Protein AF-A0A4U2ZZ58-F1 (afdb_monomer_lite)

Secondary structure (DSSP, 8-state):
--HHHHHHHHHHHHHH-HHHHHHHHHHHHHHHHHHHHHHHHHHHHHHTTT-TT--THHHHHHHHHHHHHH-

pLDDT: mean 73.75, std 11.45, range [40.59, 89.69]

Sequence (71 aa):
SENGGLILTNVVNELYGTSGKILLGLVIILACLTTSVGLTSACAGFFTNIFPKLSHKTIVTMVCVFSLIVS

Radius of gyration: 16.4 Å; chains: 1; bounding box: 33×24×44 Å

InterPro domains:
  IPR004685 Branched-chain amino acid transport system II carrier protein [PF05525] (2-71)
  IPR004685 Branched-chain amino acid transport system II carrier protein [PTHR30588] (2-71)

Organism: NCBI:txid1890302

Structure (mmCIF, N/CA/C/O backbone):
data_AF-A0A4U2ZZ58-F1
#
_entry.id   AF-A0A4U2ZZ58-F1
#
loop_
_atom_site.group_PDB
_atom_site.id
_atom_site.type_symbol
_atom_site.label_atom_id
_atom_site.label_alt_id
_atom_site.label_comp_id
_atom_site.label_asym_id
_atom_site.label_entity_id
_atom_site.label_seq_id
_atom_site.pdbx_PDB_ins_code
_atom_site.Cartn_x
_atom_site.Cartn_y
_atom_site.Cartn_z
_atom_site.occupancy
_atom_site.B_iso_or_equiv
_atom_site.auth_seq_id
_atom_site.auth_comp_id
_atom_site.auth_asym_id
_atom_site.auth_atom_id
_atom_site.pdbx_PDB_model_num
ATOM 1 N N . SER A 1 1 ? -1.510 -19.452 6.834 1.00 40.59 1 SER A N 1
ATOM 2 C CA . SER A 1 1 ? -1.235 -18.791 8.125 1.00 40.59 1 SER A CA 1
ATOM 3 C C . SER A 1 1 ? -2.194 -17.629 8.295 1.00 40.59 1 SER A C 1
ATOM 5 O O . SER A 1 1 ? -1.916 -16.535 7.835 1.00 40.59 1 SER A O 1
ATOM 7 N N . GLU A 1 2 ? -3.362 -17.898 8.867 1.00 55.84 2 GLU A N 1
ATOM 8 C CA . GLU A 1 2 ? -4.550 -17.022 8.839 1.00 55.84 2 GLU A CA 1
ATOM 9 C C . GLU A 1 2 ? -4.554 -15.960 9.959 1.00 55.84 2 GLU A C 1
ATOM 11 O O . GLU A 1 2 ? -5.300 -14.988 9.932 1.00 55.84 2 GLU A O 1
ATOM 16 N N . ASN A 1 3 ? -3.655 -16.103 10.937 1.00 78.62 3 ASN A N 1
ATOM 17 C CA . ASN A 1 3 ? -3.784 -15.411 12.219 1.00 78.62 3 ASN A CA 1
ATOM 18 C C . ASN A 1 3 ? -3.197 -13.989 12.245 1.00 78.62 3 ASN A C 1
ATOM 20 O O . ASN A 1 3 ? -3.645 -13.171 13.035 1.00 78.62 3 ASN A O 1
ATOM 24 N N . GLY A 1 4 ? -2.216 -13.648 11.401 1.00 77.50 4 GLY A N 1
ATOM 25 C CA . GLY A 1 4 ? -1.501 -12.364 11.511 1.00 77.50 4 GLY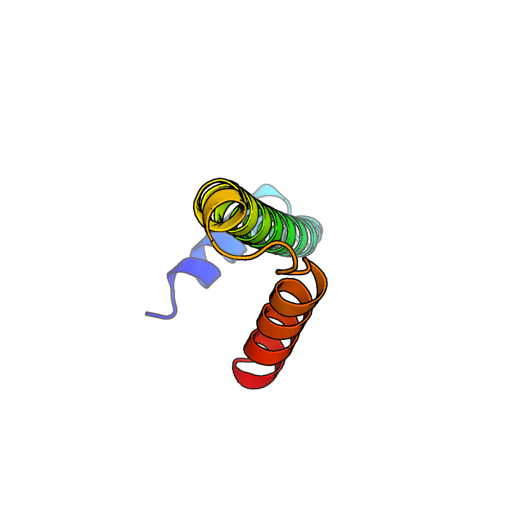 A CA 1
ATOM 26 C C . GLY A 1 4 ? -2.396 -11.134 11.309 1.00 77.50 4 GLY A C 1
ATOM 27 O O . GLY A 1 4 ? -2.370 -10.204 12.114 1.00 77.50 4 GLY A O 1
ATOM 28 N N . GLY A 1 5 ? -3.237 -11.157 10.270 1.00 80.12 5 GLY A N 1
ATOM 29 C CA . GLY A 1 5 ? -4.202 -10.084 10.006 1.00 80.12 5 GLY A CA 1
ATOM 30 C C . GLY A 1 5 ? -5.325 -10.031 11.043 1.00 80.12 5 GLY A C 1
ATOM 31 O O . GLY A 1 5 ? -5.792 -8.947 11.393 1.00 80.12 5 GLY A O 1
ATOM 32 N N . LEU A 1 6 ? -5.714 -11.189 11.586 1.00 79.62 6 LEU A N 1
ATOM 33 C CA . LEU A 1 6 ? -6.750 -11.294 12.610 1.00 79.62 6 LEU A CA 1
ATOM 34 C C . LEU A 1 6 ? -6.272 -10.714 13.947 1.00 79.62 6 LEU A C 1
ATOM 36 O O . LEU A 1 6 ? -6.978 -9.904 14.537 1.00 79.62 6 LEU A O 1
ATOM 40 N N . ILE A 1 7 ? -5.043 -11.037 14.370 1.00 84.75 7 ILE A N 1
ATOM 41 C CA . ILE A 1 7 ? -4.410 -10.448 15.559 1.00 84.75 7 ILE A CA 1
ATOM 42 C C . ILE A 1 7 ? -4.263 -8.936 15.397 1.00 84.75 7 ILE A C 1
ATOM 44 O O . ILE A 1 7 ? -4.640 -8.191 16.297 1.00 84.75 7 ILE A O 1
ATOM 48 N N . LEU A 1 8 ? -3.789 -8.461 14.243 1.00 82.81 8 LEU A N 1
ATOM 49 C CA . LEU A 1 8 ? -3.642 -7.026 13.998 1.00 82.81 8 LEU A CA 1
ATOM 50 C C . LEU A 1 8 ? -4.994 -6.298 14.056 1.00 82.81 8 LEU A C 1
ATOM 52 O O . LEU A 1 8 ? -5.113 -5.243 14.675 1.00 82.81 8 LEU A O 1
ATOM 56 N N . THR A 1 9 ? -6.030 -6.889 13.457 1.00 82.06 9 THR A N 1
ATOM 57 C CA . THR A 1 9 ? -7.392 -6.342 13.487 1.00 82.06 9 THR A CA 1
ATOM 58 C C . THR A 1 9 ? -7.971 -6.358 14.901 1.00 82.06 9 THR A C 1
ATOM 60 O O . THR A 1 9 ? -8.655 -5.407 15.273 1.00 82.06 9 THR A O 1
ATOM 63 N N . ASN A 1 10 ? -7.686 -7.391 15.701 1.00 83.00 10 ASN A N 1
ATOM 64 C CA . ASN A 1 10 ? -8.129 -7.492 17.093 1.00 83.00 10 ASN A CA 1
ATOM 65 C C . ASN A 1 10 ? -7.455 -6.435 17.976 1.00 83.00 10 ASN A C 1
ATOM 67 O O . ASN A 1 10 ? -8.144 -5.700 18.673 1.00 83.00 10 ASN A O 1
ATOM 71 N N . VAL A 1 11 ? -6.135 -6.270 17.846 1.00 85.06 11 VAL A N 1
ATOM 72 C CA . VAL A 1 11 ? -5.365 -5.235 18.555 1.00 85.06 11 VAL A CA 1
ATOM 73 C C . VAL A 1 11 ? -5.870 -3.841 18.191 1.00 85.06 11 VAL A C 1
ATOM 75 O O . VAL A 1 11 ? -6.091 -3.006 19.059 1.00 85.06 11 VAL A O 1
ATOM 78 N N . VAL A 1 12 ? -6.119 -3.568 16.911 1.00 83.31 12 VAL A N 1
ATOM 79 C CA . VAL A 1 12 ? -6.649 -2.261 16.501 1.00 83.31 12 VAL A CA 1
ATOM 80 C C . VAL A 1 12 ? -8.099 -2.067 16.932 1.00 83.31 12 VAL A C 1
ATOM 82 O O . VAL A 1 12 ? -8.500 -0.940 17.211 1.00 83.31 12 VAL A O 1
ATOM 85 N N . ASN A 1 13 ? -8.882 -3.137 17.055 1.00 83.06 13 ASN A N 1
ATOM 86 C CA . ASN A 1 13 ? -10.224 -3.043 17.612 1.00 83.06 13 ASN A CA 1
ATOM 87 C C . ASN A 1 13 ? -10.216 -2.781 19.125 1.00 83.06 13 ASN A C 1
ATOM 89 O O . ASN A 1 13 ? -11.029 -1.987 19.584 1.00 83.06 13 ASN A O 1
ATOM 93 N N . GLU A 1 14 ? -9.284 -3.364 19.877 1.00 80.88 14 GLU A N 1
ATOM 94 C CA . GLU A 1 14 ? -9.103 -3.082 21.308 1.00 80.88 14 GLU A CA 1
ATOM 95 C C . GLU A 1 14 ? -8.587 -1.658 21.564 1.00 80.88 14 GLU A C 1
ATOM 97 O O . GLU A 1 14 ? -8.995 -1.020 22.530 1.00 80.88 14 GLU A O 1
ATOM 102 N N . LEU A 1 15 ? -7.727 -1.134 20.687 1.00 82.25 15 LEU A N 1
ATOM 103 C CA . LEU A 1 15 ? -7.072 0.166 20.873 1.00 82.25 15 LEU A CA 1
ATOM 104 C C . LEU A 1 15 ? -7.894 1.339 20.310 1.00 82.25 15 LEU A C 1
ATOM 10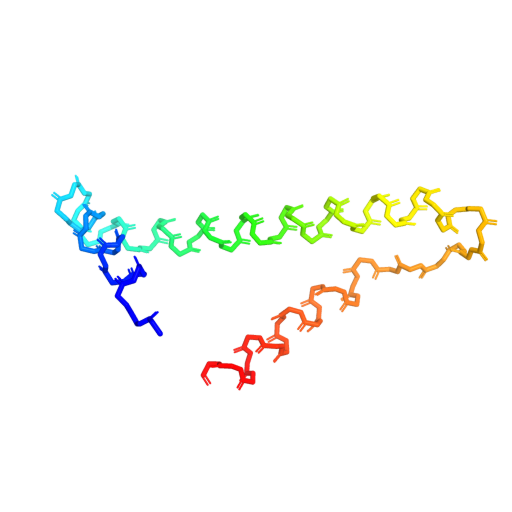6 O O . LEU A 1 15 ? -7.927 2.411 20.909 1.00 82.25 15 LEU A O 1
ATOM 110 N N . TYR A 1 16 ? -8.543 1.153 19.154 1.00 77.88 16 TYR A N 1
ATOM 111 C CA . TYR A 1 16 ? -9.264 2.202 18.413 1.00 77.88 16 TYR A CA 1
ATOM 112 C C . TYR A 1 16 ? -10.764 1.912 18.222 1.00 77.88 16 TYR A C 1
ATOM 114 O O . TYR A 1 16 ? -11.485 2.755 17.688 1.00 77.88 16 TYR A O 1
ATOM 122 N N . GLY A 1 17 ? -11.271 0.746 18.630 1.00 75.69 17 GLY A N 1
ATOM 123 C CA . GLY A 1 17 ? -12.675 0.378 18.440 1.00 75.69 17 GLY A CA 1
ATOM 124 C C . GLY A 1 17 ? -13.041 0.086 16.978 1.00 75.69 17 GLY A C 1
ATOM 125 O O . GLY A 1 17 ? -12.210 -0.283 16.143 1.00 75.69 17 GLY A O 1
ATOM 126 N N . THR A 1 18 ? -14.326 0.217 16.639 1.00 73.62 18 THR A N 1
ATOM 127 C CA . THR A 1 18 ? -14.860 -0.085 15.293 1.00 73.62 18 THR A CA 1
ATOM 128 C C . THR A 1 18 ? -14.295 0.831 14.202 1.00 73.62 18 THR A C 1
ATOM 130 O O . THR A 1 18 ? -14.058 0.375 13.084 1.00 73.62 18 THR A O 1
ATOM 133 N N . SER A 1 19 ? -14.011 2.094 14.523 1.00 76.88 19 SER A N 1
ATOM 134 C CA . SER A 1 19 ? -13.391 3.063 13.607 1.00 76.88 19 SER A CA 1
ATOM 135 C C . SER A 1 19 ? -11.956 2.683 13.217 1.00 76.88 19 SER A C 1
ATOM 137 O O . SER A 1 19 ? -11.529 2.977 12.100 1.00 76.88 19 SER A O 1
ATOM 139 N N . GLY A 1 20 ? -11.234 1.960 14.080 1.00 79.75 20 GLY A N 1
ATOM 140 C CA . GLY A 1 20 ? -9.872 1.493 13.811 1.00 79.75 20 GLY A CA 1
ATOM 141 C C . GLY A 1 20 ? -9.767 0.522 12.631 1.00 79.75 20 GLY A C 1
ATOM 142 O O . GLY A 1 20 ? -8.798 0.573 11.879 1.00 79.75 20 GLY A O 1
ATOM 143 N N . LYS A 1 21 ? -10.789 -0.313 12.400 1.00 79.31 21 LYS A N 1
ATOM 144 C CA . LYS A 1 21 ? -10.801 -1.300 11.301 1.00 79.31 21 LYS A CA 1
ATOM 145 C C . LYS A 1 21 ? -10.759 -0.635 9.922 1.00 79.31 21 LYS A C 1
ATOM 147 O O . LYS A 1 21 ? -10.018 -1.074 9.046 1.00 79.31 21 LYS A O 1
ATOM 152 N N . ILE A 1 22 ? -11.524 0.444 9.745 1.00 84.06 22 ILE A N 1
ATOM 153 C CA . ILE A 1 22 ? -11.580 1.196 8.482 1.00 84.06 22 ILE A CA 1
ATOM 154 C C . ILE A 1 22 ? -10.249 1.914 8.239 1.00 84.06 22 ILE A C 1
ATOM 156 O O . ILE A 1 22 ? -9.708 1.862 7.135 1.00 84.06 22 ILE A O 1
ATOM 160 N N . LEU A 1 23 ? -9.693 2.537 9.283 1.00 88.06 23 LEU A N 1
ATOM 161 C CA . LEU A 1 23 ? -8.401 3.218 9.208 1.00 88.06 23 LEU A CA 1
ATOM 162 C C . LEU A 1 23 ? -7.277 2.248 8.822 1.00 88.06 23 LEU A C 1
ATOM 164 O O . LEU A 1 23 ? -6.431 2.576 7.993 1.00 88.06 23 LEU A O 1
ATOM 168 N N . LEU A 1 24 ? -7.298 1.037 9.380 1.00 88.00 24 LEU A N 1
ATOM 169 C CA . LEU A 1 24 ? -6.301 0.013 9.097 1.00 88.00 24 LEU A CA 1
ATOM 170 C C . LEU A 1 24 ? -6.360 -0.459 7.640 1.00 88.00 24 LEU A C 1
ATOM 172 O O . LEU A 1 24 ? -5.323 -0.551 6.988 1.00 88.00 24 LEU A O 1
ATOM 176 N N . GLY A 1 25 ? -7.565 -0.671 7.102 1.00 86.25 25 GLY A N 1
ATOM 177 C CA . GLY A 1 25 ? -7.755 -0.977 5.683 1.00 86.25 25 GLY A CA 1
ATOM 178 C C . GLY A 1 25 ? -7.211 0.129 4.774 1.00 86.25 25 GLY A C 1
ATOM 179 O O . GLY A 1 25 ? -6.477 -0.153 3.828 1.00 86.25 25 GLY A O 1
ATOM 180 N N . LEU A 1 26 ? -7.489 1.394 5.104 1.00 88.38 26 LEU A N 1
ATOM 181 C CA . LEU A 1 26 ? -6.979 2.541 4.350 1.00 88.38 26 LEU A CA 1
ATOM 182 C C . LEU A 1 26 ? -5.444 2.602 4.369 1.00 88.38 26 LEU A C 1
ATOM 184 O O . LEU A 1 26 ? -4.823 2.765 3.321 1.00 88.38 26 LEU A O 1
ATOM 188 N N . VAL A 1 27 ? -4.825 2.435 5.541 1.00 89.69 27 VAL A N 1
ATOM 189 C CA . VAL A 1 27 ? -3.362 2.431 5.692 1.00 89.69 27 VAL A CA 1
ATOM 190 C C . VAL A 1 27 ? -2.721 1.306 4.883 1.00 89.69 27 VAL A C 1
ATOM 192 O O . VAL A 1 27 ? -1.717 1.546 4.216 1.00 89.69 27 VAL A O 1
ATOM 195 N N . ILE A 1 28 ? -3.300 0.102 4.886 1.00 87.38 28 ILE A N 1
ATOM 196 C CA . ILE A 1 28 ? -2.785 -1.028 4.098 1.00 87.38 28 ILE A CA 1
ATOM 197 C C . ILE A 1 28 ? -2.845 -0.719 2.598 1.00 87.38 28 ILE A C 1
ATOM 199 O O . ILE A 1 28 ? -1.858 -0.937 1.893 1.00 87.38 28 ILE A O 1
ATOM 203 N N . ILE A 1 29 ? -3.959 -0.163 2.111 1.00 85.94 29 ILE A N 1
ATOM 204 C CA . ILE A 1 29 ? -4.098 0.241 0.704 1.00 85.94 29 ILE A CA 1
ATOM 205 C C . ILE A 1 29 ? -3.036 1.287 0.344 1.00 85.94 29 ILE A C 1
ATOM 207 O O . ILE A 1 29 ? -2.364 1.154 -0.678 1.00 85.94 29 ILE A O 1
ATOM 211 N N . LEU A 1 30 ? -2.833 2.294 1.200 1.00 86.25 30 LEU A N 1
ATOM 212 C CA . LEU A 1 30 ? -1.816 3.327 0.995 1.00 86.25 30 LEU A CA 1
ATOM 213 C C . LEU A 1 30 ? -0.393 2.753 0.995 1.00 86.25 30 LEU A C 1
ATOM 215 O O . LEU A 1 30 ? 0.411 3.111 0.135 1.00 86.25 30 LEU A O 1
ATOM 219 N N . ALA A 1 31 ? -0.075 1.841 1.914 1.00 85.50 31 ALA A N 1
ATOM 220 C CA . ALA A 1 31 ? 1.229 1.185 1.981 1.00 85.50 31 ALA A CA 1
ATOM 221 C C . ALA A 1 31 ? 1.503 0.328 0.732 1.00 85.50 31 ALA A C 1
ATOM 223 O O . ALA A 1 31 ? 2.607 0.360 0.177 1.00 85.50 31 ALA A O 1
ATOM 224 N N . CYS A 1 32 ? 0.486 -0.396 0.255 1.00 81.44 32 CYS A N 1
ATOM 225 C CA . CYS A 1 32 ? 0.567 -1.195 -0.964 1.00 81.44 32 CYS A CA 1
ATOM 226 C C . CYS A 1 32 ? 0.744 -0.308 -2.207 1.00 81.44 32 CYS A C 1
ATOM 228 O O . CYS A 1 32 ? 1.576 -0.600 -3.073 1.00 81.44 32 CYS A O 1
ATOM 230 N N . LEU A 1 33 ? 0.035 0.824 -2.260 1.00 79.12 33 LEU A N 1
ATOM 231 C CA . LEU A 1 33 ? 0.181 1.809 -3.325 1.00 79.12 33 LEU A CA 1
ATOM 232 C C . LEU A 1 33 ? 1.594 2.407 -3.336 1.00 79.12 33 LEU A C 1
ATOM 234 O O . LEU A 1 33 ? 2.248 2.377 -4.374 1.00 79.12 33 LEU A O 1
ATOM 238 N N . THR A 1 34 ? 2.104 2.867 -2.191 1.00 84.31 34 THR A N 1
ATOM 239 C CA . THR A 1 34 ? 3.466 3.417 -2.058 1.00 84.31 34 THR A CA 1
ATOM 240 C C . THR A 1 34 ? 4.543 2.412 -2.457 1.00 84.31 34 THR A C 1
ATOM 242 O O . THR A 1 34 ? 5.466 2.780 -3.180 1.00 84.31 34 THR A O 1
ATOM 245 N N . THR A 1 35 ? 4.427 1.143 -2.049 1.00 85.75 35 THR A N 1
ATOM 246 C CA . THR A 1 35 ? 5.359 0.079 -2.472 1.00 85.75 35 THR A CA 1
ATOM 247 C C . THR A 1 35 ? 5.349 -0.082 -3.985 1.00 85.75 35 THR A C 1
ATOM 249 O O . THR A 1 35 ? 6.401 -0.126 -4.621 1.00 85.75 35 THR A O 1
ATOM 252 N N . SER A 1 36 ? 4.151 -0.115 -4.566 1.00 77.75 36 SER A N 1
ATOM 253 C CA . SER A 1 36 ? 3.972 -0.248 -6.006 1.00 77.75 36 SER A CA 1
ATOM 254 C C . SER A 1 36 ? 4.585 0.940 -6.750 1.00 77.75 36 SER A C 1
ATOM 256 O O . SER A 1 36 ? 5.337 0.743 -7.703 1.00 77.75 36 SER A O 1
ATOM 258 N N . VAL A 1 37 ? 4.341 2.172 -6.291 1.00 78.56 37 VAL A N 1
ATOM 259 C CA . VAL A 1 37 ? 4.922 3.398 -6.867 1.00 78.56 37 VAL A CA 1
ATOM 260 C C . VAL A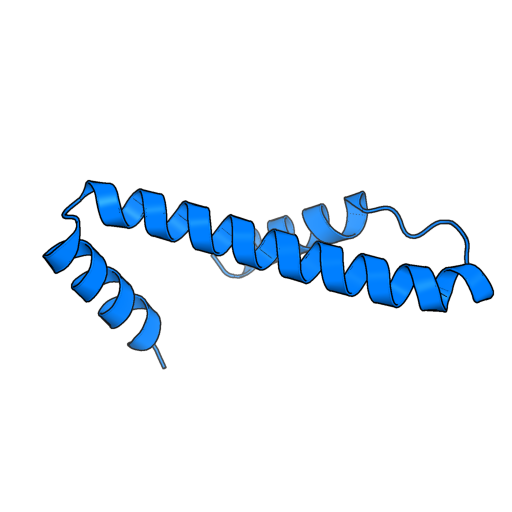 1 37 ? 6.446 3.425 -6.701 1.00 78.56 37 VAL A C 1
ATOM 262 O O . VAL A 1 37 ? 7.154 3.761 -7.648 1.00 78.56 37 VAL A O 1
ATOM 265 N N . GLY A 1 38 ? 6.971 3.024 -5.541 1.00 78.00 38 GLY A N 1
ATOM 266 C CA . GLY A 1 38 ? 8.409 2.966 -5.264 1.00 78.00 38 GLY A CA 1
ATOM 267 C C . GLY A 1 38 ? 9.138 1.966 -6.160 1.00 78.00 38 GLY A C 1
ATOM 268 O O . GLY A 1 38 ? 10.151 2.311 -6.767 1.00 78.00 38 GLY A O 1
ATOM 269 N N . LEU A 1 39 ? 8.577 0.764 -6.328 1.00 76.69 39 LEU A N 1
ATOM 270 C CA . LEU A 1 39 ? 9.108 -0.248 -7.240 1.00 76.69 39 LEU A CA 1
ATOM 271 C C . LEU A 1 39 ? 9.011 0.215 -8.698 1.00 76.69 39 LEU A C 1
ATOM 273 O O . LEU A 1 39 ? 9.967 0.068 -9.452 1.00 76.69 39 LEU A O 1
ATOM 277 N N . THR A 1 40 ? 7.897 0.854 -9.075 1.00 74.94 40 THR A N 1
ATOM 278 C CA . THR A 1 40 ? 7.731 1.463 -10.404 1.00 74.94 40 THR A CA 1
ATOM 279 C C . THR A 1 40 ? 8.796 2.507 -10.666 1.00 74.94 40 THR A C 1
ATOM 281 O O . THR A 1 40 ? 9.366 2.512 -11.743 1.00 74.94 40 THR A O 1
ATOM 284 N N . SER A 1 41 ? 9.073 3.384 -9.702 1.00 72.38 41 SER A N 1
ATOM 285 C CA . SER A 1 41 ? 10.068 4.448 -9.831 1.00 72.38 41 SER A CA 1
ATOM 286 C C . SER A 1 41 ? 11.487 3.881 -9.923 1.00 72.38 41 SER A C 1
ATOM 288 O O . SER A 1 41 ? 12.257 4.289 -10.789 1.00 72.38 41 SER A O 1
ATOM 290 N N . ALA A 1 42 ? 11.813 2.871 -9.109 1.00 74.88 42 ALA A N 1
ATOM 291 C CA . ALA A 1 42 ? 13.095 2.170 -9.170 1.00 74.88 42 ALA A CA 1
ATOM 292 C C . ALA A 1 42 ? 13.292 1.461 -10.520 1.00 74.88 42 ALA A C 1
ATOM 294 O O . ALA A 1 42 ? 14.330 1.620 -11.165 1.00 74.88 42 ALA A O 1
ATOM 295 N N . CYS A 1 43 ? 12.268 0.742 -10.990 1.00 66.62 43 CYS A N 1
ATOM 296 C CA . CYS A 1 43 ? 12.269 0.125 -12.307 1.00 66.62 43 CYS A CA 1
ATOM 297 C C . CYS A 1 43 ? 12.296 1.179 -13.410 1.00 66.62 43 CYS A C 1
ATOM 299 O O . CYS A 1 43 ? 13.058 1.006 -14.339 1.00 66.62 43 CYS A O 1
ATOM 301 N N . ALA A 1 44 ? 11.552 2.281 -13.316 1.00 64.12 44 ALA A N 1
ATOM 302 C CA . ALA A 1 44 ? 11.533 3.357 -14.306 1.00 64.12 44 ALA A CA 1
ATOM 303 C C . ALA A 1 44 ? 12.863 4.112 -14.373 1.00 64.12 44 ALA A C 1
ATOM 305 O O . ALA A 1 44 ? 13.255 4.510 -15.457 1.00 64.12 44 ALA A O 1
ATOM 306 N N . GLY A 1 45 ? 13.596 4.266 -13.269 1.00 66.31 45 GLY A N 1
ATOM 307 C CA . GLY A 1 45 ? 14.970 4.776 -13.286 1.00 66.31 45 GLY A CA 1
ATOM 308 C C . GLY A 1 45 ? 15.918 3.838 -14.041 1.00 66.31 45 GLY A C 1
ATOM 309 O O . GLY A 1 45 ? 16.690 4.287 -14.885 1.00 66.31 45 GLY A O 1
ATOM 310 N N . PHE A 1 46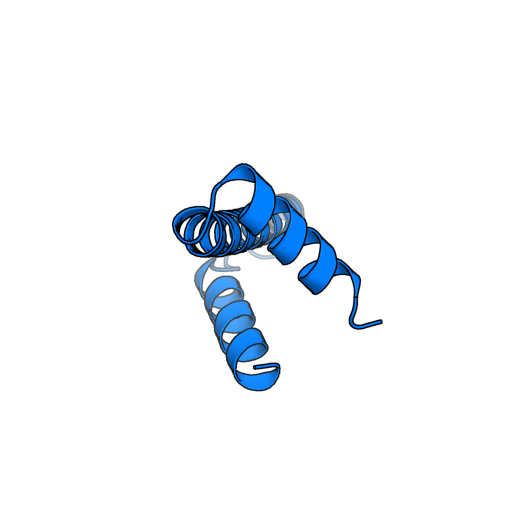 ? 15.792 2.527 -13.814 1.00 66.50 46 PHE A N 1
ATOM 311 C CA . PHE A 1 46 ? 16.521 1.489 -14.560 1.00 66.50 46 PHE A CA 1
ATOM 312 C C . PHE A 1 46 ? 16.091 1.402 -16.037 1.00 66.50 46 PHE A C 1
ATOM 314 O O . PHE A 1 46 ? 16.902 1.188 -16.934 1.00 66.50 46 PHE A O 1
ATOM 321 N N . PHE A 1 47 ? 14.800 1.588 -16.292 1.00 62.00 47 PHE A N 1
ATOM 322 C CA . PHE A 1 47 ? 14.131 1.401 -17.574 1.00 62.00 47 PHE A CA 1
ATOM 323 C C . PHE A 1 47 ? 14.111 2.693 -18.395 1.00 62.00 47 PHE A C 1
ATOM 325 O O . PHE A 1 47 ? 13.972 2.627 -19.601 1.00 62.00 47 PHE A O 1
ATOM 332 N N . THR A 1 48 ? 14.375 3.864 -17.816 1.00 55.78 48 THR A N 1
ATOM 333 C CA . THR A 1 48 ? 14.683 5.107 -18.549 1.00 55.78 48 THR A CA 1
ATOM 334 C C . THR A 1 48 ? 15.889 4.913 -19.469 1.00 55.78 48 THR A C 1
ATOM 336 O O . THR A 1 48 ? 15.988 5.559 -20.507 1.00 55.78 48 THR A O 1
ATOM 339 N N . ASN A 1 49 ? 16.772 3.967 -19.133 1.00 56.81 49 ASN A N 1
ATOM 340 C CA . ASN A 1 49 ? 17.873 3.550 -19.992 1.00 56.81 49 ASN A CA 1
ATOM 341 C C . ASN A 1 49 ? 17.447 2.571 -21.113 1.00 56.81 49 ASN A C 1
ATOM 343 O O . ASN A 1 49 ? 18.194 2.397 -22.067 1.00 56.81 49 ASN A O 1
ATOM 347 N N . ILE A 1 50 ? 16.271 1.930 -21.029 1.00 55.09 50 ILE A N 1
ATOM 348 C CA . ILE A 1 50 ? 15.910 0.776 -21.876 1.00 55.09 50 ILE A CA 1
ATOM 349 C C . ILE A 1 50 ? 14.526 0.877 -22.577 1.00 55.09 50 ILE A C 1
ATOM 351 O O . ILE A 1 50 ? 14.374 0.317 -23.654 1.00 55.09 50 ILE A O 1
ATOM 355 N N . PHE A 1 51 ? 13.530 1.615 -22.061 1.00 51.91 51 PHE A N 1
ATOM 356 C CA . PHE A 1 51 ? 12.161 1.729 -22.606 1.00 51.91 51 PHE A CA 1
ATOM 357 C C . PHE A 1 51 ? 11.329 2.887 -21.956 1.00 51.91 51 PHE A C 1
ATOM 359 O O . PHE A 1 51 ? 10.975 2.848 -20.778 1.00 51.91 51 PHE A O 1
ATOM 366 N N . PRO A 1 52 ? 10.883 3.901 -22.719 1.00 53.19 52 PRO A N 1
ATOM 367 C CA . PRO A 1 52 ? 10.321 5.162 -22.193 1.00 53.19 52 PRO A CA 1
ATOM 368 C C . PRO A 1 52 ? 8.803 5.194 -21.861 1.00 53.19 52 PRO A C 1
ATOM 370 O O . PRO A 1 52 ? 8.214 6.274 -21.847 1.00 53.19 52 PRO A O 1
ATOM 373 N N . LYS A 1 53 ? 8.103 4.062 -21.652 1.00 53.09 53 LYS A N 1
ATOM 374 C CA . LYS A 1 53 ? 6.610 4.040 -21.671 1.00 53.09 53 LYS A CA 1
ATOM 375 C C . LYS A 1 53 ? 5.879 3.201 -20.611 1.00 53.09 53 LYS A C 1
ATOM 377 O O . LYS A 1 53 ? 4.683 2.950 -20.770 1.00 53.09 53 LYS A O 1
ATOM 382 N N . LEU A 1 54 ? 6.524 2.765 -19.529 1.00 54.31 54 LEU A N 1
ATOM 383 C CA . LEU A 1 54 ? 5.828 1.939 -18.531 1.00 54.31 54 LEU A CA 1
ATOM 384 C C . LEU A 1 54 ? 4.944 2.805 -17.614 1.00 54.31 54 LEU A C 1
ATOM 386 O O . LEU A 1 54 ? 5.375 3.401 -16.634 1.00 54.31 54 LEU A O 1
ATOM 390 N N . SER A 1 55 ? 3.686 2.930 -18.038 1.00 54.66 55 SER A N 1
ATOM 391 C CA . SER A 1 55 ? 2.653 3.782 -17.462 1.00 54.66 55 SER A CA 1
ATOM 392 C C . SER A 1 55 ? 2.122 3.212 -16.142 1.00 54.66 55 SER A C 1
ATOM 394 O O . SER A 1 55 ? 1.647 2.079 -16.088 1.00 54.66 55 SER A O 1
ATOM 396 N N . HIS A 1 56 ? 2.116 4.054 -15.106 1.00 54.31 56 HIS A N 1
ATOM 397 C CA . HIS A 1 56 ? 1.520 3.875 -13.771 1.00 54.31 56 HIS A CA 1
ATOM 398 C C . HIS A 1 56 ? 0.105 3.246 -13.770 1.00 54.31 56 HIS A C 1
ATOM 400 O O . HIS A 1 56 ? -0.323 2.643 -12.786 1.00 54.31 56 HIS A O 1
ATOM 406 N N . LYS A 1 57 ? -0.619 3.352 -14.895 1.00 60.69 57 LYS A N 1
ATOM 407 C CA . LYS A 1 57 ? -1.919 2.709 -15.124 1.00 60.69 57 LYS A CA 1
ATOM 408 C C . LYS A 1 57 ? -1.871 1.184 -15.014 1.00 60.69 57 LYS A C 1
ATOM 410 O O . LYS A 1 57 ? -2.771 0.609 -14.416 1.00 60.69 57 LYS A O 1
ATOM 415 N N . THR A 1 58 ? -0.834 0.526 -15.533 1.00 63.50 58 THR A N 1
ATOM 416 C CA . THR A 1 58 ? -0.784 -0.946 -15.578 1.00 63.50 58 THR A CA 1
ATOM 417 C C . THR A 1 58 ? -0.719 -1.560 -14.184 1.00 63.50 58 THR A C 1
ATOM 419 O O . THR A 1 58 ? -1.313 -2.604 -13.947 1.00 63.50 58 THR A O 1
ATOM 422 N N . ILE A 1 59 ? -0.041 -0.899 -13.247 1.00 67.06 59 ILE A N 1
ATOM 423 C CA . ILE A 1 59 ? 0.237 -1.444 -11.913 1.00 67.06 59 ILE A CA 1
ATOM 424 C C . ILE A 1 59 ? -0.977 -1.301 -10.999 1.00 67.06 59 ILE A C 1
ATOM 426 O O . ILE A 1 59 ? -1.349 -2.259 -10.328 1.00 67.06 59 ILE A O 1
ATOM 430 N N . VAL A 1 60 ? -1.663 -0.155 -11.056 1.00 67.62 60 VAL A N 1
ATOM 431 C CA . VAL A 1 60 ? -2.958 0.024 -10.380 1.00 67.62 60 VAL A CA 1
ATOM 432 C C . VAL A 1 60 ? -3.992 -0.964 -10.924 1.00 67.62 60 VAL A C 1
ATOM 434 O O . VAL A 1 60 ? -4.706 -1.588 -10.144 1.00 67.62 60 VAL A O 1
ATOM 437 N N . THR A 1 61 ? -4.045 -1.171 -12.245 1.00 72.25 61 THR A N 1
ATOM 438 C CA . THR A 1 61 ? -4.937 -2.176 -12.840 1.00 72.25 61 THR A CA 1
ATOM 439 C C . THR A 1 61 ? -4.566 -3.596 -12.404 1.00 72.25 61 THR A C 1
ATOM 441 O O . THR A 1 61 ? -5.457 -4.345 -12.019 1.00 72.25 61 THR A O 1
ATOM 444 N N . MET A 1 62 ? -3.280 -3.959 -12.381 1.00 73.50 62 MET A N 1
ATOM 445 C CA . MET A 1 62 ? -2.802 -5.261 -11.893 1.00 73.50 62 MET A CA 1
ATOM 446 C C . MET A 1 62 ? -3.197 -5.510 -10.436 1.00 73.50 62 MET A C 1
ATOM 448 O O . MET A 1 62 ? -3.706 -6.581 -10.130 1.00 73.50 62 MET A O 1
ATOM 452 N N . VAL A 1 63 ? -3.013 -4.531 -9.544 1.00 71.50 63 VAL A N 1
ATOM 453 C CA . VAL A 1 63 ? -3.306 -4.702 -8.112 1.00 71.50 63 VAL A CA 1
ATOM 454 C C . VAL A 1 63 ? -4.810 -4.797 -7.843 1.00 71.50 63 VAL A C 1
ATOM 456 O O . VAL A 1 63 ? -5.234 -5.601 -7.011 1.00 71.50 63 VAL A O 1
ATOM 459 N N . CYS A 1 64 ? -5.621 -4.030 -8.582 1.00 73.50 64 CYS A N 1
ATOM 460 C CA . CYS A 1 64 ? -7.079 -4.132 -8.532 1.00 73.50 64 CYS A CA 1
ATOM 461 C C . CYS A 1 64 ? -7.556 -5.497 -9.031 1.00 73.50 64 CYS A C 1
ATOM 463 O O . CYS A 1 64 ? -8.388 -6.123 -8.384 1.00 73.50 64 CYS A O 1
ATOM 465 N N . VAL A 1 65 ? -7.018 -5.976 -10.156 1.00 7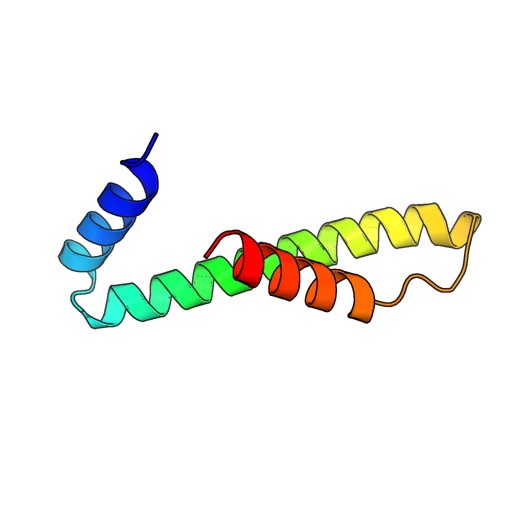9.44 65 VAL A N 1
ATOM 466 C CA . VAL A 1 65 ? -7.376 -7.286 -10.718 1.00 79.44 65 VAL A CA 1
ATOM 467 C C . VAL A 1 65 ? -6.914 -8.416 -9.802 1.00 79.44 65 VAL A C 1
ATOM 469 O O . VAL A 1 65 ? -7.689 -9.321 -9.525 1.00 79.44 65 VAL A O 1
ATOM 472 N N . PHE A 1 66 ? -5.692 -8.352 -9.275 1.00 79.62 66 PHE A N 1
ATOM 473 C CA . PHE A 1 66 ? -5.176 -9.357 -8.349 1.00 79.62 66 PHE A CA 1
ATOM 474 C C . PHE A 1 66 ? -6.006 -9.407 -7.065 1.00 79.62 66 PHE A C 1
ATOM 476 O O . PHE A 1 66 ? -6.367 -10.494 -6.631 1.00 79.62 66 PHE A O 1
ATOM 483 N N . SER A 1 67 ? -6.387 -8.251 -6.508 1.00 72.56 67 SER A N 1
ATOM 484 C CA . SER A 1 67 ? -7.295 -8.195 -5.355 1.00 72.56 67 SER A CA 1
ATOM 485 C C . SER A 1 67 ? -8.671 -8.762 -5.681 1.00 72.56 67 SER A C 1
ATOM 487 O O . SER A 1 67 ? -9.232 -9.451 -4.849 1.00 72.56 67 SER A O 1
ATOM 489 N N . LEU A 1 68 ? -9.205 -8.525 -6.882 1.00 77.75 68 LEU A N 1
ATOM 490 C CA . LEU A 1 68 ? -10.499 -9.076 -7.294 1.00 77.75 68 LEU A CA 1
ATOM 491 C C . LEU A 1 68 ? -10.460 -10.598 -7.516 1.00 77.75 68 LEU A C 1
ATOM 493 O O . LEU A 1 68 ? -11.485 -11.250 -7.381 1.00 77.75 68 LEU A O 1
ATOM 497 N N . ILE A 1 69 ? -9.295 -11.159 -7.850 1.00 79.06 69 ILE A N 1
ATOM 498 C CA . ILE A 1 69 ? -9.098 -12.609 -8.015 1.00 79.06 69 ILE A CA 1
ATOM 499 C C . ILE A 1 69 ? -8.807 -13.302 -6.673 1.00 79.06 69 ILE A C 1
ATOM 501 O O . ILE A 1 69 ? -9.193 -14.451 -6.488 1.00 79.06 69 ILE A O 1
ATOM 505 N N . VAL A 1 70 ? -8.083 -12.635 -5.768 1.00 74.38 70 VAL A N 1
ATOM 506 C CA . VAL A 1 70 ? -7.726 -13.155 -4.435 1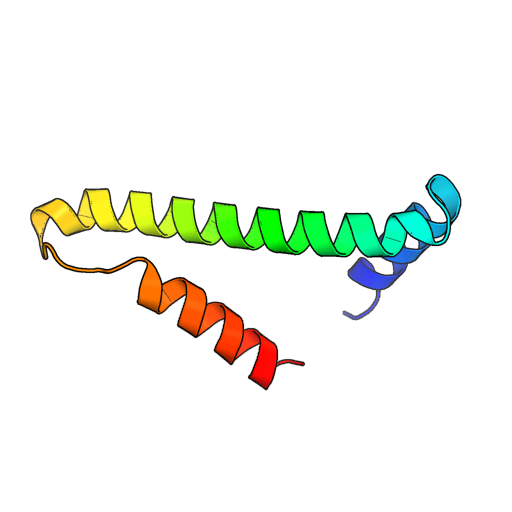.00 74.38 70 VAL A CA 1
ATOM 507 C C . VAL A 1 70 ? -8.842 -12.964 -3.404 1.00 74.38 70 VAL A C 1
ATOM 509 O O . VAL A 1 70 ? -8.862 -13.698 -2.416 1.00 74.38 70 VAL A O 1
ATOM 512 N N . SER A 1 71 ? -9.720 -11.974 -3.606 1.00 52.94 71 SER A N 1
ATOM 513 C CA . SER A 1 71 ? -10.865 -11.689 -2.733 1.00 52.94 71 SER A CA 1
ATOM 514 C C . SER A 1 71 ? -11.940 -12.766 -2.773 1.00 52.94 71 SER A C 1
ATOM 516 O O . SER A 1 71 ? -12.131 -13.414 -3.823 1.00 52.94 71 SER A O 1
#

Foldseek 3Di:
DPCPVVVVQVVQCVVPNPVSNVVVVVVVVVVVLVVLVVVVVVVCVVCVVPPNDPDPVVSVVVVVVVVVVVD